Protein AF-A0A109FC31-F1 (afdb_monomer)

Solvent-accessible surface area (backbone atoms only — not comparable to full-atom values): 4630 Å² total; per-residue (Å²): 124,68,67,64,56,53,50,51,51,52,50,49,48,68,54,49,49,59,52,49,48,47,58,57,67,63,31,66,68,50,38,53,71,66,48,50,77,52,42,59,81,80,41,61,83,87,53,81,78,77,77,77,64,90,49,74,66,51,44,51,54,51,52,52,50,55,51,49,53,51,52,52,56,60,73,76,103

Radius of gyration: 25.73 Å; Cα contacts (8 Å, |Δi|>4): 13; chains: 1; bounding box: 50×29×66 Å

Foldseek 3Di:
DPPVVVVVVVVCCVPVVVVVVCVQVVPPVNCCVPVVVCCCVVDVPPDPDDDPDPDPVSVVVVVVVVVVVVVVVVVVD

Sequence (77 aa):
MAPAQLELFKFSLYVFLPVYAMLHYGDPEWYEKWIGPLRSDFRKDDTKQMEPPKDTSELKAELDRLRQDRLARKAAR

Secondary structure (DSSP, 8-state):
-HHHHHHHHHHHHHHHHHHHHHHHHS-HHHHHHHTGGGHHHH--TTS-PPPPPSSHHHHHHHHHHHHHHHHHHHHT-

Structure (mmCIF, N/CA/C/O backbone):
data_AF-A0A109FC31-F1
#
_entry.id   AF-A0A109FC31-F1
#
loop_
_atom_site.group_PDB
_atom_site.id
_atom_site.type_symbol
_atom_site.label_atom_id
_atom_site.label_alt_id
_atom_site.label_comp_id
_atom_site.label_asym_id
_atom_site.label_entity_id
_atom_site.label_seq_id
_atom_site.pdbx_PDB_ins_code
_atom_site.Cartn_x
_atom_site.Cartn_y
_atom_site.Cartn_z
_atom_site.occupancy
_atom_site.B_iso_or_equiv
_atom_site.auth_seq_id
_atom_site.auth_comp_id
_atom_site.auth_asym_id
_atom_site.auth_atom_id
_atom_site.pdbx_PDB_model_num
ATOM 1 N N . MET A 1 1 ? 31.582 -8.364 -28.850 1.00 56.84 1 MET A N 1
ATOM 2 C CA . MET A 1 1 ? 30.242 -7.848 -29.221 1.00 56.84 1 MET A CA 1
ATOM 3 C C . MET A 1 1 ? 29.136 -8.206 -28.219 1.00 56.84 1 MET A C 1
ATOM 5 O O . MET A 1 1 ? 28.154 -7.486 -28.164 1.00 56.84 1 MET A O 1
ATOM 9 N N . ALA A 1 2 ? 29.303 -9.235 -27.378 1.00 63.59 2 ALA A N 1
ATOM 10 C CA . ALA A 1 2 ? 28.332 -9.621 -26.342 1.00 63.59 2 ALA A CA 1
ATOM 11 C C . ALA A 1 2 ? 28.067 -8.628 -25.169 1.00 63.59 2 ALA A C 1
ATOM 13 O O . ALA A 1 2 ? 26.945 -8.637 -24.666 1.00 63.59 2 ALA A O 1
ATOM 14 N N . PRO A 1 3 ? 29.010 -7.770 -24.710 1.00 74.81 3 PRO A N 1
ATOM 15 C CA . PRO A 1 3 ? 28.784 -6.944 -23.511 1.00 74.81 3 PRO A CA 1
ATOM 16 C C . PRO A 1 3 ? 27.683 -5.890 -23.692 1.00 74.81 3 PRO A C 1
ATOM 18 O O . PRO A 1 3 ? 26.763 -5.806 -22.885 1.00 74.81 3 PRO A O 1
ATOM 21 N N . ALA A 1 4 ? 27.724 -5.155 -24.807 1.00 86.75 4 ALA A N 1
ATOM 22 C CA . ALA A 1 4 ? 26.778 -4.075 -25.090 1.00 86.75 4 ALA A CA 1
ATOM 23 C C . ALA A 1 4 ? 25.335 -4.580 -25.282 1.00 86.75 4 ALA A C 1
ATOM 25 O O . ALA A 1 4 ? 24.380 -3.908 -24.904 1.00 86.75 4 ALA A O 1
ATOM 26 N N . GLN A 1 5 ? 25.160 -5.786 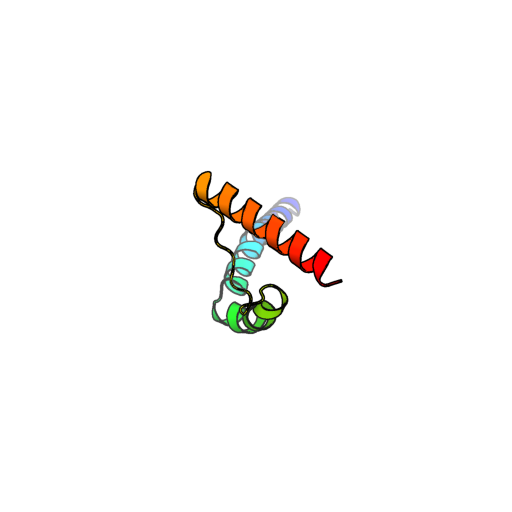-25.833 1.00 89.44 5 GLN A N 1
ATOM 27 C CA . GLN A 1 5 ? 23.837 -6.400 -26.001 1.00 89.44 5 GLN A CA 1
ATOM 28 C C . GLN A 1 5 ? 23.221 -6.792 -24.651 1.00 89.44 5 GLN A C 1
ATOM 30 O O . GLN A 1 5 ? 22.024 -6.604 -24.437 1.00 89.44 5 GLN A O 1
ATOM 35 N N . LEU A 1 6 ? 24.042 -7.297 -23.724 1.00 93.62 6 LEU A N 1
ATOM 36 C CA . LEU A 1 6 ? 23.600 -7.642 -22.375 1.00 93.62 6 LEU A CA 1
ATOM 37 C C . LEU A 1 6 ? 23.239 -6.393 -21.562 1.00 93.62 6 LEU A C 1
ATOM 39 O O . LEU A 1 6 ? 22.267 -6.405 -20.807 1.00 93.62 6 LEU A O 1
ATOM 43 N N . GLU A 1 7 ? 24.012 -5.320 -21.711 1.00 93.56 7 GLU A N 1
ATOM 44 C CA . GLU A 1 7 ? 23.729 -4.033 -21.073 1.00 93.56 7 GLU A CA 1
ATOM 45 C C . GLU A 1 7 ? 22.427 -3.420 -21.595 1.00 93.56 7 GLU A C 1
ATOM 47 O O . GLU A 1 7 ? 21.588 -3.014 -20.790 1.00 93.56 7 GLU A O 1
ATOM 52 N N . LEU A 1 8 ? 22.200 -3.451 -22.913 1.00 93.62 8 LEU A N 1
ATOM 53 C CA . LEU A 1 8 ? 20.951 -2.988 -23.515 1.00 93.62 8 LEU A CA 1
ATOM 54 C C . LEU A 1 8 ? 19.746 -3.800 -23.019 1.00 93.62 8 LEU A C 1
ATOM 56 O O . LEU A 1 8 ? 18.733 -3.219 -22.643 1.00 93.62 8 LEU A O 1
ATOM 60 N N . PHE A 1 9 ? 19.869 -5.130 -22.945 1.00 95.31 9 PHE A N 1
ATOM 61 C CA . PHE A 1 9 ? 18.807 -5.989 -22.418 1.00 95.31 9 PHE A CA 1
ATOM 62 C C . PHE A 1 9 ? 18.454 -5.653 -20.962 1.00 95.31 9 PHE A C 1
ATOM 64 O O . PHE A 1 9 ? 17.280 -5.478 -20.634 1.00 95.31 9 PHE A O 1
ATOM 71 N N . LYS A 1 10 ? 19.461 -5.524 -20.087 1.00 94.75 10 LYS A N 1
ATOM 72 C CA . LYS A 1 10 ? 19.256 -5.160 -18.674 1.00 94.75 10 LYS A CA 1
ATOM 73 C 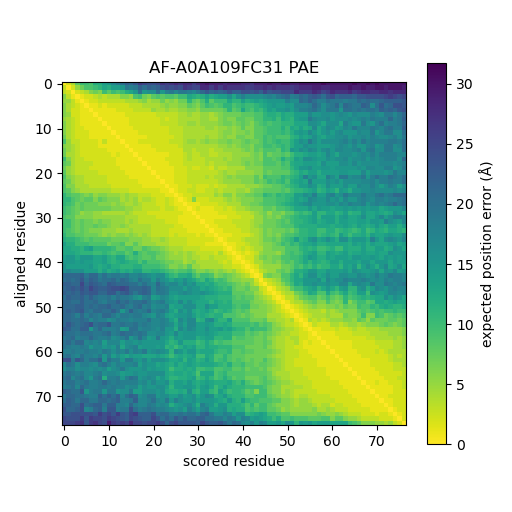C . LYS A 1 10 ? 18.607 -3.789 -18.539 1.00 94.75 10 LYS A C 1
ATOM 75 O O . LYS A 1 10 ? 17.679 -3.635 -17.753 1.00 94.75 10 LYS A O 1
ATOM 80 N N . PHE A 1 11 ? 19.077 -2.814 -19.316 1.00 96.06 11 PHE A N 1
ATOM 81 C CA . PHE A 1 11 ? 18.503 -1.475 -19.342 1.00 96.06 11 PHE A CA 1
ATOM 82 C C . PHE A 1 11 ? 17.026 -1.516 -19.742 1.00 96.06 11 PHE A C 1
ATOM 84 O O . PHE A 1 11 ? 16.182 -0.986 -19.023 1.00 96.06 11 PHE A O 1
ATOM 91 N N . SER A 1 12 ? 16.697 -2.207 -20.836 1.00 96.88 12 SER A N 1
ATOM 92 C CA . SER A 1 12 ? 15.311 -2.377 -21.267 1.00 96.88 12 SER A CA 1
ATOM 93 C C . SER A 1 12 ? 14.468 -3.051 -20.188 1.00 96.88 12 SER A C 1
ATOM 95 O O . SER A 1 12 ? 13.386 -2.563 -19.885 1.00 96.88 12 SER A O 1
ATOM 97 N N . LEU A 1 13 ? 14.957 -4.117 -19.552 1.00 97.38 13 LEU A N 1
ATOM 98 C CA . LEU A 1 13 ? 14.220 -4.773 -18.474 1.00 97.38 13 LEU A CA 1
ATOM 99 C C . LEU A 1 13 ? 13.964 -3.815 -17.303 1.00 97.38 13 LEU A C 1
ATOM 101 O O . LEU A 1 13 ? 12.834 -3.712 -16.840 1.00 97.38 13 LEU A O 1
ATOM 105 N N . TYR A 1 14 ? 14.979 -3.078 -16.852 1.00 96.12 14 TYR A N 1
ATOM 106 C CA . TYR A 1 14 ? 14.834 -2.150 -15.730 1.00 96.12 14 TYR A CA 1
ATOM 107 C C . TYR A 1 14 ? 13.925 -0.960 -16.018 1.00 96.12 14 TYR A C 1
ATOM 109 O O . TYR A 1 14 ? 13.315 -0.449 -15.087 1.00 96.12 14 TYR A O 1
ATOM 117 N N . VAL A 1 15 ? 13.809 -0.526 -17.271 1.00 96.69 15 VAL A N 1
ATOM 118 C CA . VAL A 1 15 ? 12.915 0.578 -17.642 1.00 96.69 15 VAL A CA 1
ATOM 119 C C . VAL A 1 15 ? 11.506 0.068 -17.931 1.00 96.69 15 VAL A C 1
ATOM 121 O O . VAL A 1 15 ? 10.535 0.572 -17.373 1.00 96.69 15 VAL A O 1
ATOM 124 N N . PHE A 1 16 ? 11.369 -0.946 -18.782 1.00 97.50 16 PHE A N 1
ATOM 125 C CA . PHE A 1 16 ? 10.061 -1.378 -19.264 1.00 97.50 16 PHE A CA 1
ATOM 126 C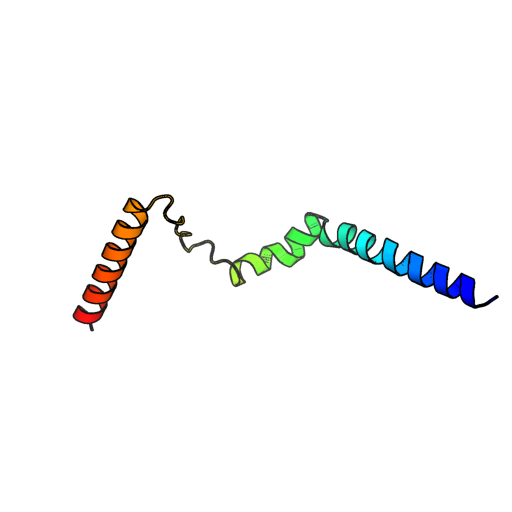 C . PHE A 1 16 ? 9.301 -2.234 -18.258 1.00 97.50 16 PHE A C 1
ATOM 128 O O . PHE A 1 16 ? 8.079 -2.151 -18.230 1.00 97.50 16 PHE A O 1
ATOM 135 N N . LEU A 1 17 ? 9.975 -3.012 -17.405 1.00 96.88 17 LEU A N 1
ATOM 136 C CA . LEU A 1 17 ? 9.288 -3.811 -16.389 1.00 96.88 17 LEU A CA 1
ATOM 137 C C . LEU A 1 17 ? 8.480 -2.947 -15.401 1.00 96.88 17 LEU A C 1
ATOM 139 O O . LEU A 1 17 ? 7.288 -3.219 -15.249 1.00 96.88 17 LEU A O 1
ATOM 143 N N . PRO A 1 18 ? 9.043 -1.905 -14.750 1.00 96.38 18 PRO A N 1
ATOM 144 C CA . PRO A 1 18 ? 8.255 -1.064 -13.853 1.00 96.38 18 PRO A CA 1
ATOM 145 C C . PRO A 1 18 ? 7.197 -0.249 -14.600 1.00 96.38 18 PRO A C 1
ATOM 147 O O . PRO A 1 18 ? 6.086 -0.127 -14.096 1.00 96.38 18 PRO A O 1
ATOM 150 N N . VAL A 1 19 ? 7.487 0.253 -15.807 1.00 96.38 19 VAL A N 1
ATOM 151 C CA . VAL A 1 19 ? 6.492 0.978 -16.620 1.00 96.38 19 VAL A CA 1
ATOM 152 C C . VAL A 1 19 ? 5.308 0.074 -16.960 1.00 96.38 19 VAL A C 1
ATOM 154 O O . VAL A 1 19 ? 4.158 0.466 -16.781 1.00 96.38 19 VAL A O 1
ATOM 157 N N . TYR A 1 20 ? 5.574 -1.158 -17.390 1.00 95.81 20 TYR A N 1
ATOM 158 C CA . TYR A 1 20 ? 4.533 -2.143 -17.660 1.00 95.81 20 TYR A CA 1
ATOM 159 C C . TYR A 1 20 ? 3.734 -2.480 -16.399 1.00 95.81 20 TYR A C 1
ATOM 161 O O . TYR A 1 20 ? 2.508 -2.506 -16.443 1.00 95.81 20 TYR A O 1
ATOM 169 N N . ALA A 1 21 ? 4.407 -2.690 -15.265 1.00 95.25 21 ALA A N 1
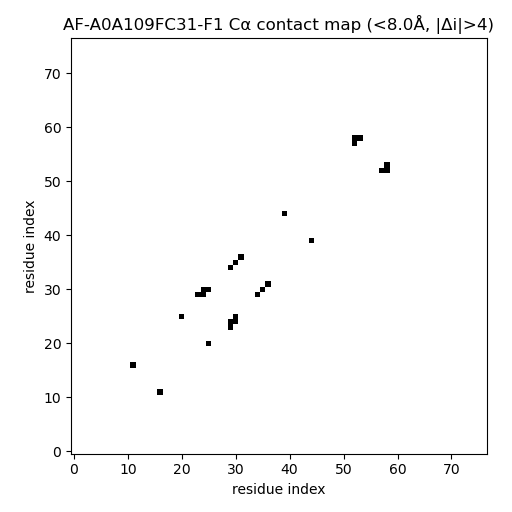ATOM 170 C CA . ALA A 1 21 ? 3.737 -2.946 -13.996 1.00 95.25 21 ALA A CA 1
ATOM 171 C C . ALA A 1 21 ? 2.816 -1.781 -13.598 1.00 95.25 21 ALA A C 1
ATOM 173 O O . ALA A 1 21 ? 1.685 -2.020 -13.190 1.00 95.25 21 ALA A O 1
ATOM 174 N N . MET A 1 22 ? 3.255 -0.531 -13.769 1.00 94.12 22 MET A N 1
ATOM 175 C CA . MET A 1 22 ? 2.419 0.646 -13.517 1.00 94.12 22 MET A CA 1
ATOM 176 C C . MET A 1 22 ? 1.211 0.711 -14.451 1.00 94.12 22 MET A C 1
ATOM 178 O O . MET A 1 22 ? 0.124 1.032 -13.992 1.00 94.12 22 MET A O 1
ATOM 182 N N . LEU A 1 23 ? 1.369 0.383 -15.736 1.00 93.25 23 LEU A N 1
ATOM 183 C CA . LEU A 1 23 ? 0.248 0.361 -16.681 1.00 93.25 23 LEU A CA 1
ATOM 184 C C . LEU A 1 23 ? -0.748 -0.761 -16.371 1.00 93.25 23 LEU A C 1
ATOM 186 O O . LEU A 1 23 ? -1.950 -0.551 -16.466 1.00 93.25 23 LEU A O 1
ATOM 190 N N . HIS A 1 24 ? -0.258 -1.941 -15.993 1.00 91.12 24 HIS A N 1
ATOM 191 C CA . HIS A 1 24 ? -1.112 -3.088 -15.704 1.00 91.12 24 HIS A CA 1
ATOM 192 C C . HIS A 1 24 ? -1.842 -2.945 -14.365 1.00 91.12 24 HIS A C 1
ATOM 194 O O . HIS A 1 24 ? -3.052 -3.121 -14.299 1.00 91.12 24 HIS A O 1
ATOM 200 N N . TYR A 1 25 ? -1.113 -2.613 -13.297 1.00 90.38 25 TYR A N 1
ATOM 201 C CA . TYR A 1 25 ? -1.675 -2.508 -11.947 1.00 90.38 25 TYR A CA 1
ATOM 202 C C . TYR A 1 25 ? -2.292 -1.140 -11.644 1.00 90.38 25 TYR A C 1
ATOM 204 O O . TYR A 1 25 ? -3.057 -1.017 -10.690 1.00 90.38 25 TYR A O 1
ATOM 212 N N . GLY A 1 26 ? -1.945 -0.112 -12.419 1.00 87.50 26 GLY A N 1
ATOM 213 C CA . GLY A 1 26 ? -2.532 1.223 -12.317 1.00 87.50 26 GLY A CA 1
ATOM 214 C C . GLY A 1 26 ? -3.834 1.386 -13.099 1.00 87.50 26 GLY A C 1
ATOM 215 O O . GLY A 1 26 ? -4.477 2.424 -12.960 1.00 87.50 26 GLY A O 1
ATOM 216 N N . ASP A 1 27 ? -4.230 0.391 -13.898 1.00 90.88 27 ASP A N 1
ATOM 217 C CA . ASP A 1 27 ? -5.530 0.364 -14.561 1.00 90.88 27 ASP A CA 1
ATOM 218 C C . ASP A 1 27 ? -6.662 0.266 -13.514 1.00 90.88 27 ASP A C 1
ATOM 220 O O . ASP A 1 27 ? -6.715 -0.712 -12.753 1.00 90.88 27 ASP A O 1
ATOM 224 N N . PRO A 1 28 ? -7.581 1.252 -13.456 1.00 90.12 28 PRO A N 1
ATOM 225 C CA . PRO A 1 28 ? -8.710 1.219 -12.534 1.00 90.12 28 PRO A CA 1
ATOM 226 C C . PRO A 1 28 ? -9.585 -0.029 -12.696 1.00 90.12 28 PRO A C 1
ATOM 228 O O . PRO A 1 28 ? -10.065 -0.566 -11.698 1.00 90.12 28 PRO A O 1
ATOM 231 N N . GLU A 1 29 ? -9.771 -0.526 -13.924 1.00 93.12 29 GLU A N 1
ATOM 232 C CA . GLU A 1 29 ? -10.597 -1.714 -14.165 1.00 93.12 29 GLU A CA 1
ATOM 233 C C . GLU A 1 29 ? -9.948 -2.975 -13.589 1.00 93.12 29 GLU A C 1
ATOM 235 O O . GLU A 1 29 ? -10.621 -3.806 -12.970 1.00 93.12 29 GLU A O 1
ATOM 240 N N . TRP A 1 30 ? -8.626 -3.106 -13.738 1.00 92.81 30 TRP A N 1
ATOM 241 C CA . TRP A 1 30 ? -7.867 -4.193 -13.127 1.00 92.81 30 TRP A CA 1
ATOM 242 C C . TRP A 1 30 ? -8.001 -4.166 -11.600 1.00 92.81 30 TRP A C 1
ATOM 244 O O . TRP A 1 30 ? -8.275 -5.202 -10.986 1.00 92.81 30 TRP A O 1
ATOM 254 N N . TYR A 1 31 ? -7.862 -2.984 -10.990 1.00 89.38 31 TYR A N 1
ATOM 255 C CA . TYR A 1 31 ? -7.982 -2.824 -9.543 1.00 89.38 31 TYR A CA 1
ATOM 256 C C . TYR A 1 31 ? -9.367 -3.238 -9.037 1.00 89.38 31 TYR A C 1
ATOM 258 O O . TYR A 1 31 ? -9.463 -4.047 -8.112 1.00 89.38 31 TYR A O 1
ATOM 266 N N . GLU A 1 32 ? -10.440 -2.733 -9.646 1.00 91.00 32 GLU A N 1
ATOM 267 C CA . GLU A 1 32 ? -11.805 -3.058 -9.217 1.00 91.00 32 GLU A CA 1
ATOM 268 C C . GLU A 1 32 ? -12.124 -4.543 -9.393 1.00 91.00 32 GLU A C 1
ATOM 270 O O . GLU A 1 32 ? -12.781 -5.146 -8.548 1.00 91.00 32 GLU A O 1
ATOM 275 N N . LYS A 1 33 ? -11.602 -5.172 -10.449 1.00 93.75 33 LYS A N 1
ATOM 276 C CA . LYS A 1 33 ? -11.826 -6.595 -10.713 1.00 93.75 33 LYS A CA 1
ATOM 277 C C . LYS A 1 33 ? -11.095 -7.514 -9.734 1.00 93.75 33 LYS A C 1
ATOM 279 O O . LYS A 1 33 ? -11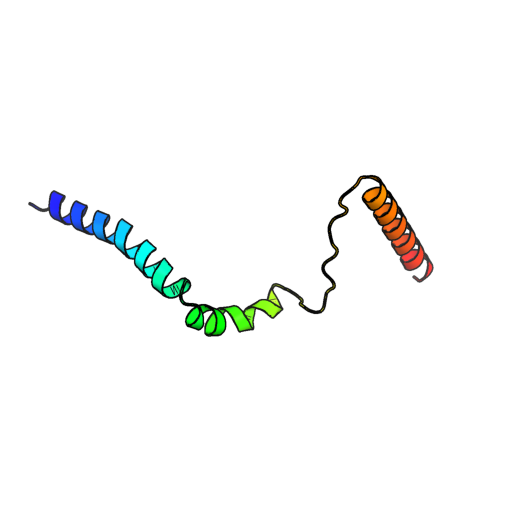.655 -8.534 -9.333 1.00 93.75 33 LYS A O 1
ATOM 284 N N . TRP A 1 34 ? -9.845 -7.202 -9.397 1.00 91.81 34 TRP A N 1
ATOM 285 C CA . TRP A 1 34 ? -8.975 -8.122 -8.655 1.00 91.81 34 TRP A CA 1
ATOM 286 C C . TRP A 1 34 ? -8.772 -7.737 -7.190 1.00 91.81 34 TRP A C 1
ATOM 288 O O . TRP A 1 34 ? -8.690 -8.620 -6.340 1.00 91.81 34 TRP A O 1
ATOM 298 N N . ILE A 1 35 ? -8.699 -6.442 -6.876 1.00 88.06 35 ILE A N 1
ATOM 299 C CA . ILE A 1 35 ? -8.425 -5.938 -5.522 1.00 88.06 35 ILE A CA 1
ATOM 300 C C . ILE A 1 35 ? -9.708 -5.521 -4.803 1.00 88.06 35 ILE A C 1
ATOM 302 O O . ILE A 1 35 ? -9.826 -5.756 -3.600 1.00 88.06 35 ILE A O 1
ATOM 306 N N . GLY A 1 36 ? -10.676 -4.947 -5.521 1.00 87.56 36 GLY A N 1
ATOM 307 C CA . GLY A 1 36 ? -11.975 -4.539 -4.973 1.00 87.56 36 GLY A CA 1
ATOM 308 C C . GLY A 1 36 ? -12.632 -5.613 -4.087 1.00 87.56 36 GLY A C 1
ATOM 309 O O . GLY A 1 36 ? -12.917 -5.322 -2.923 1.00 87.56 36 GLY A O 1
ATOM 310 N N 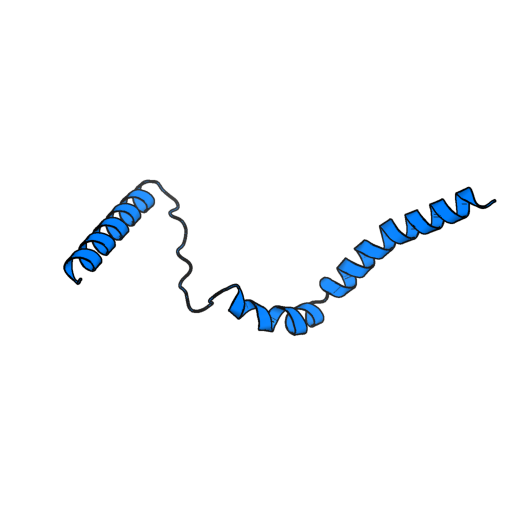. PRO A 1 37 ? -12.779 -6.869 -4.559 1.00 89.56 37 PRO A N 1
ATOM 311 C CA . PRO A 1 37 ? -13.394 -7.948 -3.784 1.00 89.56 37 PRO A CA 1
ATOM 312 C C . PRO A 1 37 ? -12.600 -8.359 -2.539 1.00 89.56 37 PRO A C 1
ATOM 314 O O . PRO A 1 37 ? -13.188 -8.785 -1.554 1.00 89.56 37 PRO A O 1
ATOM 317 N N . LEU A 1 38 ? -11.272 -8.223 -2.564 1.00 86.69 38 LEU A N 1
ATOM 318 C CA . LEU A 1 38 ? -10.406 -8.570 -1.432 1.00 86.69 38 LEU A CA 1
ATOM 319 C C . LEU A 1 38 ? -10.401 -7.485 -0.349 1.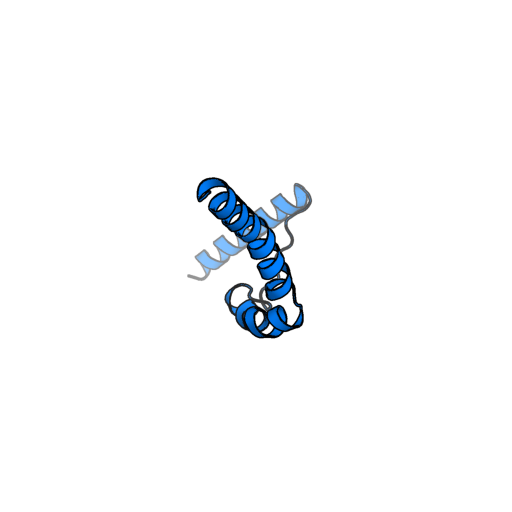00 86.69 38 LEU A C 1
ATOM 321 O O . LEU A 1 38 ? -9.956 -7.730 0.772 1.00 86.69 38 LEU A O 1
ATOM 325 N N . ARG A 1 39 ? -10.877 -6.269 -0.651 1.00 80.81 39 ARG A N 1
ATOM 326 C CA . ARG A 1 39 ? -10.841 -5.137 0.285 1.00 80.81 39 ARG A CA 1
ATOM 327 C C . ARG A 1 39 ? -11.531 -5.466 1.611 1.00 80.81 39 ARG A C 1
ATOM 329 O O . ARG A 1 39 ? -11.013 -5.063 2.651 1.00 80.81 39 ARG A O 1
ATOM 336 N N . SER A 1 40 ? -12.636 -6.211 1.582 1.00 80.69 40 SER A N 1
ATOM 337 C CA . SER A 1 40 ? -13.400 -6.589 2.778 1.00 80.69 40 SER A CA 1
ATOM 338 C C . SER A 1 40 ? -12.628 -7.490 3.744 1.00 80.69 40 SER A C 1
ATOM 340 O O . SER A 1 40 ? -12.872 -7.444 4.950 1.00 80.69 40 SER A O 1
ATOM 342 N N . ASP A 1 41 ? -11.673 -8.275 3.241 1.00 83.44 41 ASP A N 1
ATOM 343 C CA . ASP A 1 41 ? -10.874 -9.191 4.063 1.00 83.44 41 ASP A CA 1
ATOM 344 C C . ASP A 1 41 ? -9.824 -8.433 4.885 1.00 83.44 41 ASP A C 1
ATOM 346 O O . ASP A 1 41 ? -9.514 -8.800 6.021 1.00 83.44 41 ASP A O 1
ATOM 350 N N . PHE A 1 42 ? -9.299 -7.337 4.332 1.00 80.62 42 PHE A N 1
ATOM 351 C CA . PHE A 1 42 ? -8.284 -6.504 4.982 1.00 80.62 42 PHE A CA 1
ATOM 352 C C . PHE A 1 42 ? -8.883 -5.326 5.749 1.00 80.62 42 PHE A C 1
ATOM 354 O O . PHE A 1 42 ? -8.319 -4.880 6.751 1.00 80.62 42 PHE A O 1
ATOM 361 N N . ARG A 1 43 ? -10.023 -4.807 5.289 1.00 71.62 43 ARG A N 1
ATOM 362 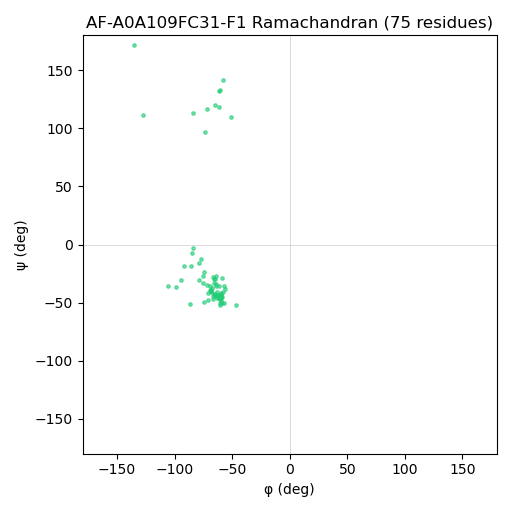C CA . ARG A 1 43 ? -10.715 -3.672 5.888 1.00 71.62 43 ARG A CA 1
ATOM 363 C C . ARG A 1 43 ? -12.167 -4.042 6.146 1.00 71.62 43 ARG A C 1
ATOM 365 O O . ARG A 1 43 ? -12.970 -4.166 5.231 1.00 71.62 43 ARG A O 1
ATOM 372 N N . LYS A 1 44 ? -12.515 -4.147 7.427 1.00 72.75 44 LYS A N 1
ATOM 373 C CA . LYS A 1 44 ? -13.906 -4.288 7.856 1.00 72.75 44 LYS A CA 1
ATOM 374 C C . LYS A 1 44 ? -14.611 -2.946 7.705 1.00 72.75 44 LYS A C 1
ATOM 376 O O . LYS A 1 44 ? -14.504 -2.104 8.595 1.00 72.75 44 LYS A O 1
ATOM 381 N N . ASP A 1 45 ? -15.313 -2.766 6.595 1.00 67.69 45 ASP A N 1
ATOM 382 C CA . ASP A 1 45 ? -16.048 -1.534 6.285 1.00 67.69 45 ASP A CA 1
ATOM 383 C C . ASP A 1 45 ? -17.108 -1.195 7.351 1.00 67.69 45 ASP A C 1
ATOM 385 O O . ASP A 1 45 ? -17.335 -0.022 7.642 1.00 67.69 45 ASP A O 1
ATOM 389 N N . ASP A 1 46 ? -17.657 -2.209 8.026 1.00 68.44 46 ASP A N 1
ATOM 390 C CA . ASP A 1 46 ? -18.648 -2.046 9.100 1.00 68.44 46 ASP A CA 1
ATOM 391 C C . ASP A 1 46 ? -18.044 -1.591 10.437 1.00 68.44 46 ASP A C 1
ATOM 393 O O . ASP A 1 46 ? -18.762 -1.212 11.367 1.00 68.44 46 ASP A O 1
ATOM 397 N N . THR A 1 47 ? -16.716 -1.639 10.581 1.00 67.06 47 THR A N 1
ATOM 398 C CA . THR A 1 47 ? -16.076 -1.158 11.807 1.00 67.06 47 THR A CA 1
ATOM 399 C C . THR A 1 47 ? -15.896 0.341 11.680 1.00 67.06 47 THR A C 1
ATOM 401 O O . THR A 1 47 ? -15.092 0.797 10.867 1.00 67.06 47 THR A O 1
ATOM 404 N N . LYS A 1 48 ? -16.608 1.115 12.510 1.00 69.44 48 LYS A N 1
ATOM 405 C CA . LYS A 1 48 ? -16.368 2.556 12.629 1.00 69.44 48 LYS A CA 1
ATOM 406 C C . LYS A 1 48 ? -14.875 2.771 12.878 1.00 69.44 48 LYS A C 1
ATOM 408 O O . LYS A 1 48 ? -14.372 2.423 13.947 1.00 69.44 48 LYS A O 1
ATOM 413 N N . GLN A 1 49 ? -14.174 3.315 11.884 1.00 69.19 49 GLN A N 1
ATOM 414 C CA . GLN A 1 49 ? -12.789 3.720 12.066 1.00 69.19 49 GLN A CA 1
ATOM 415 C C . GLN A 1 49 ? -12.781 4.800 13.140 1.00 69.19 49 GLN A C 1
ATOM 417 O O . GLN A 1 49 ? -13.453 5.825 13.018 1.00 69.19 49 GLN A O 1
ATOM 422 N N . MET A 1 50 ? -12.090 4.520 14.240 1.00 73.31 50 MET A N 1
ATOM 423 C CA . MET A 1 50 ? -11.941 5.495 15.303 1.00 73.31 50 MET A CA 1
ATOM 424 C C . MET A 1 50 ? -10.991 6.569 14.790 1.00 73.31 50 MET A C 1
ATOM 426 O O . MET A 1 50 ? -9.842 6.267 14.461 1.00 73.31 50 MET A O 1
ATOM 430 N N . GLU A 1 51 ? -11.481 7.801 14.670 1.00 78.50 51 GLU A N 1
ATOM 431 C CA . GLU A 1 51 ? -10.600 8.919 14.358 1.00 78.50 51 GLU A CA 1
ATOM 432 C C . GLU A 1 51 ? -9.568 9.050 15.484 1.00 78.50 51 GLU A C 1
ATOM 434 O O . GLU A 1 51 ? -9.944 9.005 16.661 1.00 78.50 51 GLU A O 1
ATOM 439 N N . PRO A 1 52 ? -8.271 9.180 15.157 1.00 81.56 52 PRO A N 1
ATOM 440 C CA . PRO A 1 52 ? -7.268 9.456 16.166 1.00 81.56 52 PRO A CA 1
ATOM 441 C C . PRO A 1 52 ? -7.604 10.765 16.898 1.00 81.56 52 PRO A C 1
ATOM 443 O O . PRO A 1 52 ? -8.038 11.718 16.244 1.00 81.56 52 PRO A O 1
ATOM 446 N N . PRO A 1 53 ? -7.381 10.838 18.221 1.00 84.12 53 PRO A N 1
ATOM 447 C CA . PRO A 1 53 ? -7.540 12.081 18.962 1.00 84.12 53 PRO A CA 1
ATOM 448 C C . PRO A 1 53 ? -6.583 13.134 18.400 1.00 84.12 53 PRO A C 1
ATOM 450 O O . PRO A 1 53 ? -5.403 12.859 18.162 1.00 84.12 53 PRO A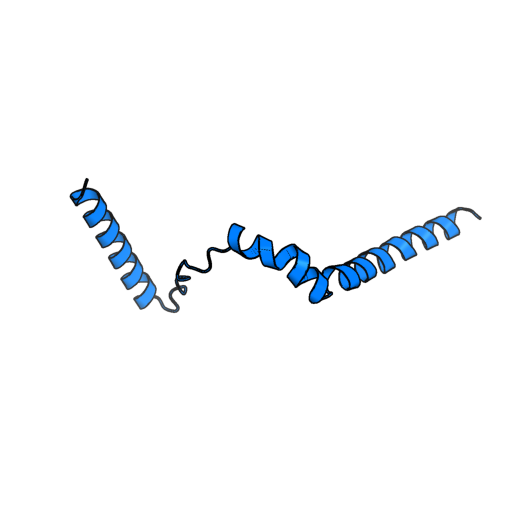 O 1
ATOM 453 N N . LYS A 1 54 ? -7.108 14.332 18.162 1.00 87.75 54 LYS A N 1
ATOM 454 C CA . LYS A 1 54 ? -6.394 15.443 17.521 1.00 87.75 54 LYS A CA 1
ATOM 455 C C . LYS A 1 54 ? -5.722 16.342 18.553 1.00 87.75 54 LYS A C 1
ATOM 457 O O . LYS A 1 54 ? -4.783 17.061 18.216 1.00 87.75 54 LYS A O 1
ATOM 462 N N . ASP A 1 55 ? -6.155 16.265 19.809 1.00 91.56 55 ASP A N 1
ATOM 463 C CA . ASP A 1 55 ? -5.583 17.012 20.920 1.00 91.56 55 ASP A CA 1
ATOM 464 C C . ASP A 1 55 ? -5.373 16.156 22.189 1.00 91.56 55 ASP A C 1
ATOM 466 O O . ASP A 1 55 ? -5.748 14.983 22.290 1.00 91.56 55 ASP A O 1
ATOM 470 N N . THR A 1 56 ? -4.701 16.745 23.182 1.00 89.00 56 THR A N 1
ATOM 471 C CA . THR A 1 56 ? -4.368 16.046 24.437 1.00 89.00 56 THR A CA 1
ATOM 472 C C . THR A 1 56 ? -5.568 15.859 25.367 1.00 89.00 56 THR A C 1
ATOM 474 O O . THR A 1 56 ? -5.550 14.953 26.205 1.00 89.00 56 THR A O 1
ATOM 477 N N . SER A 1 57 ? -6.603 16.693 25.240 1.00 90.19 57 SER A N 1
ATOM 478 C CA . SER A 1 57 ? -7.857 16.575 25.991 1.00 90.19 57 SER A CA 1
ATOM 479 C C . SER A 1 57 ? -8.672 15.373 25.523 1.00 90.19 57 SER A C 1
ATOM 481 O O . SER A 1 57 ? -9.073 14.555 26.350 1.00 90.19 57 SER A O 1
ATOM 483 N N . GLU A 1 58 ? -8.844 15.221 24.212 1.00 88.69 58 GLU A N 1
ATOM 484 C CA . GLU A 1 58 ? -9.492 14.094 23.546 1.00 88.69 58 GLU A CA 1
ATOM 485 C C . GLU A 1 58 ? -8.768 12.787 23.869 1.00 88.69 58 GLU A C 1
ATOM 487 O O . GLU A 1 58 ? -9.408 11.788 24.195 1.00 88.69 58 GLU A O 1
ATOM 492 N N . LEU A 1 59 ? -7.430 12.801 23.876 1.00 89.50 59 LEU A N 1
ATOM 493 C CA . LEU A 1 59 ? -6.643 11.624 24.238 1.00 89.50 59 LEU A CA 1
ATOM 494 C C . LEU A 1 59 ? -6.928 11.156 25.673 1.00 89.50 59 LEU A C 1
ATOM 496 O O . LEU A 1 59 ? -7.101 9.960 25.907 1.00 89.50 59 LEU A O 1
ATOM 500 N N . LYS A 1 60 ? -6.974 12.084 26.639 1.00 92.38 60 LYS A N 1
ATOM 501 C CA . LYS A 1 60 ? -7.277 11.757 28.043 1.00 92.38 60 LYS A CA 1
ATOM 502 C C . LYS A 1 60 ? -8.711 11.251 28.201 1.00 92.38 60 LYS A C 1
ATOM 504 O O . LYS A 1 60 ? -8.916 10.248 28.879 1.00 92.38 60 LYS A O 1
ATOM 509 N N . ALA A 1 61 ? -9.667 11.897 27.534 1.00 90.94 61 ALA A N 1
ATOM 510 C CA . ALA A 1 61 ? -11.068 11.491 27.550 1.00 90.94 61 ALA A CA 1
ATOM 511 C C . ALA A 1 61 ? -11.257 10.062 27.007 1.00 90.94 61 ALA A C 1
ATOM 513 O O . ALA A 1 61 ? -11.944 9.249 27.627 1.00 90.94 61 ALA A O 1
ATOM 514 N N . GLU A 1 62 ? -10.591 9.720 25.901 1.00 89.38 62 GLU A N 1
ATOM 515 C CA . GLU A 1 62 ? -10.670 8.374 25.325 1.00 89.38 62 GLU A CA 1
ATOM 516 C C . GLU A 1 62 ? -9.976 7.325 26.211 1.00 89.38 62 GLU A C 1
ATOM 518 O O . GLU A 1 62 ? -10.471 6.208 26.369 1.00 89.38 62 GLU A O 1
ATOM 523 N N . LEU A 1 63 ? -8.866 7.683 26.864 1.00 91.88 63 LEU A N 1
ATOM 524 C CA . LEU A 1 63 ? -8.189 6.827 27.847 1.00 91.88 63 LEU A CA 1
ATOM 525 C C . LEU A 1 63 ? -9.093 6.474 29.033 1.00 91.88 63 LEU A C 1
ATOM 527 O O . LEU A 1 63 ? -9.138 5.313 29.454 1.00 91.88 63 LEU A O 1
ATOM 531 N N . ASP A 1 64 ? -9.817 7.459 29.559 1.00 94.31 64 ASP A N 1
ATOM 532 C CA . ASP A 1 64 ? -10.749 7.247 30.662 1.00 94.31 64 ASP A CA 1
ATOM 533 C C . ASP A 1 64 ? -11.952 6.402 30.226 1.00 94.31 64 ASP A C 1
ATOM 535 O O . ASP A 1 64 ? -12.321 5.467 30.944 1.00 94.31 64 ASP A O 1
ATOM 539 N N . ARG A 1 65 ? -12.483 6.622 29.013 1.00 92.12 65 ARG A N 1
ATOM 540 C CA . ARG A 1 65 ? -13.527 5.773 28.411 1.00 92.12 65 ARG A CA 1
ATOM 541 C C . ARG A 1 65 ? -13.086 4.310 28.324 1.00 92.12 65 ARG A C 1
ATOM 543 O O . ARG A 1 65 ? -13.770 3.417 28.820 1.00 92.12 65 ARG A O 1
ATOM 550 N N . LEU A 1 66 ? -11.897 4.055 27.774 1.00 90.56 66 LEU A N 1
ATOM 551 C CA . LEU A 1 66 ? -11.341 2.702 27.646 1.00 90.56 66 LEU A CA 1
ATOM 552 C C . LEU A 1 66 ? -11.077 2.041 29.007 1.00 90.56 66 LEU A C 1
ATOM 554 O O . LEU A 1 66 ? -11.214 0.821 29.151 1.00 90.56 66 LEU A O 1
ATOM 558 N N . ARG A 1 67 ? -10.691 2.822 30.023 1.00 94.12 67 ARG A N 1
ATOM 559 C CA . ARG A 1 67 ? -10.530 2.326 31.396 1.00 94.12 67 ARG A CA 1
ATOM 560 C C . ARG A 1 67 ? -11.878 1.905 31.989 1.00 94.12 67 ARG A C 1
ATOM 562 O O . ARG A 1 67 ? -11.948 0.828 32.583 1.00 94.12 67 ARG A O 1
ATOM 569 N N . GLN A 1 68 ? -12.926 2.707 31.810 1.00 94.81 68 GLN A N 1
ATOM 570 C CA . GLN A 1 68 ? -14.280 2.387 32.273 1.00 94.81 68 GLN A CA 1
ATOM 571 C C . GLN A 1 68 ? -14.832 1.131 31.587 1.00 94.81 68 GLN A C 1
ATOM 573 O O . GLN A 1 68 ? -15.285 0.216 32.276 1.00 94.81 68 GLN A O 1
ATOM 578 N N . ASP A 1 69 ? -14.681 1.015 30.265 1.00 92.12 69 ASP A N 1
ATOM 579 C CA . ASP A 1 69 ? -15.094 -0.170 29.502 1.00 92.12 69 ASP A CA 1
ATOM 580 C C . ASP A 1 69 ? -14.418 -1.453 30.008 1.00 92.12 69 ASP A C 1
ATOM 582 O O . ASP A 1 69 ? -15.047 -2.509 30.118 1.00 92.12 69 ASP A O 1
ATOM 586 N N . ARG A 1 70 ? -13.124 -1.381 30.348 1.00 92.81 70 ARG A N 1
ATOM 587 C CA . ARG A 1 70 ? -12.386 -2.519 30.920 1.00 92.81 70 ARG A CA 1
ATOM 588 C C . ARG A 1 70 ? -12.929 -2.934 32.282 1.00 92.81 70 ARG A C 1
ATOM 590 O O . ARG A 1 70 ? -13.061 -4.131 32.537 1.00 92.81 70 ARG A O 1
ATOM 597 N N . LEU A 1 71 ? -13.228 -1.968 33.149 1.00 95.00 71 LEU A N 1
ATOM 598 C CA . LEU A 1 71 ? -13.802 -2.241 34.467 1.00 95.00 71 LEU A CA 1
ATOM 599 C C . LEU A 1 71 ? -15.202 -2.855 34.342 1.00 95.00 71 LEU A C 1
ATOM 601 O O . LEU A 1 71 ? -15.476 -3.852 35.005 1.00 95.00 71 LEU A O 1
ATOM 605 N N . ALA A 1 72 ? -16.040 -2.342 33.436 1.00 92.88 72 ALA A N 1
ATOM 606 C CA . ALA A 1 72 ? -17.375 -2.876 33.170 1.00 92.88 72 ALA A CA 1
ATOM 607 C C . ALA A 1 72 ? -17.331 -4.327 32.657 1.00 92.88 72 ALA A C 1
ATOM 609 O O . ALA A 1 72 ? -18.041 -5.188 33.174 1.00 92.88 72 ALA A O 1
ATOM 610 N N . ARG A 1 73 ? -16.434 -4.640 31.709 1.00 91.12 73 ARG A N 1
ATOM 611 C CA . ARG A 1 73 ? -16.224 -6.020 31.224 1.00 91.12 73 ARG A CA 1
ATOM 612 C C . ARG A 1 73 ? -15.747 -6.965 32.323 1.00 91.12 73 ARG A C 1
ATOM 614 O O . ARG A 1 73 ? -16.105 -8.136 32.305 1.00 91.12 73 ARG A O 1
ATOM 621 N N . LYS A 1 74 ? -14.919 -6.476 33.252 1.00 90.50 74 LYS A N 1
ATOM 622 C CA . LYS A 1 74 ? -14.444 -7.266 34.394 1.00 90.50 74 LYS A CA 1
ATOM 623 C C . LYS A 1 74 ? -15.553 -7.509 35.420 1.00 90.50 74 LYS A C 1
ATOM 625 O O . LYS A 1 74 ? -15.559 -8.568 36.022 1.00 90.50 74 LYS A O 1
ATOM 630 N N . ALA A 1 75 ? -16.456 -6.550 35.616 1.00 89.38 75 ALA A N 1
ATOM 631 C CA . ALA A 1 75 ? -17.594 -6.684 36.526 1.00 89.38 75 ALA A CA 1
ATOM 632 C C . ALA A 1 75 ? -18.719 -7.574 35.965 1.00 89.38 75 ALA A C 1
ATOM 634 O O . ALA A 1 75 ? -19.460 -8.172 36.734 1.00 89.38 75 ALA A O 1
ATOM 635 N N . ALA A 1 76 ? -18.848 -7.657 34.637 1.00 85.94 76 ALA A N 1
ATOM 636 C CA . ALA A 1 76 ? -19.827 -8.504 33.953 1.00 85.94 76 ALA A CA 1
ATOM 637 C C . ALA A 1 76 ? -19.377 -9.970 33.765 1.00 85.94 76 ALA A C 1
ATOM 639 O O . ALA A 1 76 ? -20.129 -10.762 33.200 1.00 85.94 76 ALA A O 1
ATOM 640 N N . ARG A 1 77 ? -18.152 -10.313 34.181 1.00 70.06 77 ARG A N 1
ATOM 641 C CA . ARG A 1 77 ? -17.577 -11.662 34.118 1.00 70.06 77 ARG A CA 1
ATOM 642 C C . ARG A 1 77 ? -17.551 -12.285 35.504 1.00 70.06 77 ARG A C 1
ATOM 644 O O . ARG A 1 77 ? -17.799 -13.506 35.572 1.00 70.06 77 ARG A O 1
#

Mean predicted aligned error: 10.38 Å

pLDDT: mean 87.55, std 9.24, range [56.84, 97.5]